Protein AF-A0A239AKP1-F1 (afdb_monomer)

Solvent-accessible surface area (backbone atoms only — not comparable to full-atom values): 4138 Å² total; per-residue (Å²): 135,84,79,78,78,75,74,74,74,54,49,70,57,40,44,51,53,53,52,53,53,50,65,76,25,60,96,42,96,72,43,72,51,75,68,53,47,52,49,54,48,35,38,28,75,60,79,38,52,74,66,57,46,50,52,53,49,53,53,52,49,56,62,61,64,70,76,117

Radius of gyration: 13.8 Å; Cα contacts (8 Å, |Δi|>4): 28; chains: 1; bounding box: 34×27×31 Å

Sequence (68 aa):
MSTMNTTQLPKHTRQKLVSFARLLVQGTPLEPMAYEQQLLQQFIDGEVSIDEMSYRLDQYAAANASVD

Mean predicted aligned error: 6.28 Å

Structure (mmCIF, N/CA/C/O backbone):
data_AF-A0A239AKP1-F1
#
_entry.id   AF-A0A239AKP1-F1
#
loop_
_atom_site.group_PDB
_atom_site.id
_atom_site.type_symbol
_atom_site.label_atom_id
_atom_site.label_alt_id
_atom_site.label_comp_id
_atom_site.label_asym_id
_atom_site.label_entity_id
_atom_site.label_seq_id
_atom_site.pdbx_PDB_ins_code
_atom_site.Cartn_x
_atom_site.Cartn_y
_atom_site.Cartn_z
_atom_site.occupancy
_atom_site.B_iso_or_equiv
_atom_site.auth_seq_id
_atom_site.auth_comp_id
_atom_site.auth_asym_id
_atom_site.auth_atom_id
_atom_site.pdbx_PDB_model_num
ATOM 1 N N . MET A 1 1 ? 25.284 15.437 -13.433 1.00 39.50 1 MET A N 1
ATOM 2 C CA . MET A 1 1 ? 23.818 15.253 -13.386 1.00 39.50 1 MET A CA 1
ATOM 3 C C . MET A 1 1 ? 23.555 13.769 -13.201 1.00 39.50 1 MET A C 1
ATOM 5 O O . MET A 1 1 ? 23.623 13.030 -14.171 1.00 39.50 1 MET A O 1
ATOM 9 N N . SER A 1 2 ? 23.382 13.310 -11.962 1.00 39.03 2 SER A N 1
ATOM 10 C CA . SER A 1 2 ? 23.112 11.894 -11.694 1.00 39.03 2 SER A CA 1
ATOM 11 C C . SER A 1 2 ? 21.618 11.654 -11.849 1.00 39.03 2 SER A C 1
ATOM 13 O O . SER A 1 2 ? 20.839 12.005 -10.968 1.00 39.03 2 SER A O 1
ATOM 15 N N . THR A 1 3 ? 21.209 11.098 -12.985 1.00 46.41 3 THR A N 1
ATOM 16 C CA . THR A 1 3 ? 19.879 10.511 -13.138 1.00 46.41 3 THR A CA 1
ATOM 17 C C . THR A 1 3 ? 19.829 9.300 -12.214 1.00 46.41 3 THR A C 1
ATOM 19 O O . THR A 1 3 ? 20.356 8.241 -12.557 1.00 46.41 3 THR A O 1
ATOM 22 N N . MET A 1 4 ? 19.287 9.466 -11.005 1.00 48.31 4 MET A N 1
ATOM 23 C CA . MET A 1 4 ? 18.959 8.324 -10.160 1.00 48.31 4 MET A CA 1
ATOM 24 C C . MET A 1 4 ? 17.930 7.504 -10.929 1.00 48.31 4 MET A C 1
ATOM 26 O O . MET A 1 4 ? 16.769 7.884 -11.046 1.00 48.31 4 MET A O 1
ATOM 30 N N . ASN A 1 5 ? 18.395 6.425 -11.549 1.00 46.69 5 ASN A N 1
ATOM 31 C CA . ASN A 1 5 ? 17.545 5.459 -12.209 1.00 46.69 5 ASN A CA 1
ATOM 32 C C . ASN A 1 5 ? 16.861 4.677 -11.084 1.00 46.69 5 ASN A C 1
ATOM 34 O O . ASN A 1 5 ? 17.368 3.651 -10.632 1.00 46.69 5 ASN A O 1
ATOM 38 N N . THR A 1 6 ? 15.780 5.233 -10.536 1.00 58.69 6 THR A N 1
ATOM 39 C CA . THR A 1 6 ? 14.971 4.576 -9.512 1.00 58.69 6 THR A CA 1
ATOM 40 C C . THR A 1 6 ? 14.249 3.429 -10.199 1.00 58.69 6 THR A C 1
ATOM 42 O O . THR A 1 6 ? 13.145 3.592 -10.712 1.00 58.69 6 THR A O 1
ATOM 45 N N . THR A 1 7 ? 14.912 2.278 -10.305 1.00 64.31 7 THR A N 1
ATOM 46 C CA . THR A 1 7 ? 14.336 1.069 -10.890 1.00 64.31 7 THR A CA 1
ATOM 47 C C . THR A 1 7 ? 13.053 0.755 -10.132 1.00 64.31 7 THR A C 1
ATOM 49 O O . THR A 1 7 ? 13.102 0.307 -8.985 1.00 64.31 7 THR A O 1
ATOM 52 N N . GLN A 1 8 ? 11.897 1.032 -10.742 1.00 71.62 8 GLN A N 1
ATOM 53 C CA . GLN A 1 8 ? 10.613 0.675 -10.157 1.00 71.62 8 GLN A CA 1
ATOM 54 C C . GLN A 1 8 ? 10.634 -0.823 -9.844 1.00 71.62 8 GLN A C 1
ATOM 56 O O . GLN A 1 8 ? 10.924 -1.648 -10.713 1.00 71.62 8 GLN A O 1
ATOM 61 N N . LEU A 1 9 ? 10.336 -1.177 -8.590 1.00 85.12 9 LEU A N 1
ATOM 62 C CA . LEU A 1 9 ? 10.254 -2.575 -8.176 1.00 85.12 9 LEU A CA 1
ATOM 63 C C . LEU A 1 9 ? 9.259 -3.320 -9.080 1.00 85.12 9 LEU A C 1
ATOM 65 O O . LEU A 1 9 ? 8.185 -2.775 -9.344 1.00 85.12 9 LEU A O 1
ATOM 69 N N . PRO A 1 10 ? 9.542 -4.559 -9.515 1.00 92.88 10 PRO A N 1
ATOM 70 C CA . PRO A 1 10 ? 8.582 -5.347 -10.280 1.00 92.88 10 PRO A CA 1
ATOM 71 C C . PRO A 1 10 ? 7.242 -5.476 -9.542 1.00 92.88 10 PRO A C 1
ATOM 73 O O . PRO A 1 10 ? 7.224 -5.641 -8.320 1.00 92.88 10 PRO A O 1
ATOM 76 N N . LYS A 1 11 ? 6.119 -5.474 -10.276 1.00 93.38 11 LYS A N 1
ATOM 77 C CA . LYS A 1 11 ? 4.759 -5.569 -9.703 1.00 93.38 11 LYS A CA 1
ATOM 78 C C . 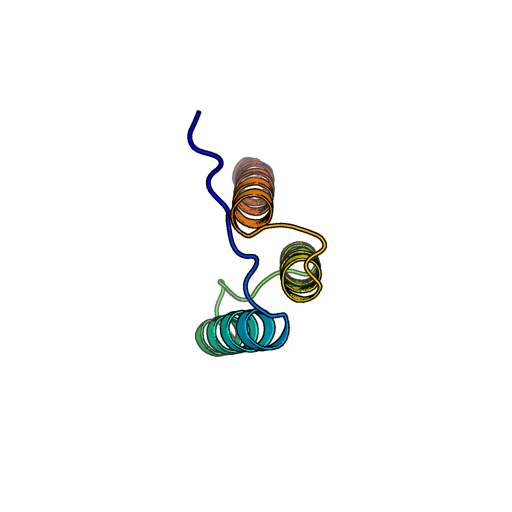LYS A 1 11 ? 4.620 -6.708 -8.688 1.00 93.38 11 LYS A C 1
ATOM 80 O O . LYS A 1 11 ? 4.126 -6.490 -7.588 1.00 93.38 11 LYS A O 1
ATOM 85 N N . HIS A 1 12 ? 5.136 -7.891 -9.009 1.00 95.44 12 HIS A N 1
ATOM 86 C CA . HIS A 1 12 ? 5.114 -9.046 -8.107 1.00 95.44 12 HIS A CA 1
ATOM 87 C C . HIS A 1 12 ? 5.885 -8.812 -6.792 1.00 95.44 12 HIS A C 1
ATOM 89 O O . HIS A 1 12 ? 5.454 -9.260 -5.731 1.00 95.44 12 HIS A O 1
ATOM 95 N N . THR A 1 13 ? 6.997 -8.073 -6.827 1.00 95.19 13 THR A N 1
ATOM 96 C CA . THR A 1 13 ? 7.732 -7.687 -5.613 1.00 95.19 13 THR A CA 1
ATOM 97 C C . THR A 1 13 ? 6.905 -6.723 -4.765 1.00 95.19 13 THR A C 1
ATOM 99 O O . THR A 1 13 ? 6.781 -6.931 -3.561 1.00 95.19 13 THR A O 1
ATOM 102 N N . ARG A 1 14 ? 6.271 -5.719 -5.386 1.00 95.31 14 ARG A N 1
ATOM 103 C CA . ARG A 1 14 ? 5.385 -4.769 -4.687 1.00 95.31 14 ARG A CA 1
ATOM 104 C C . ARG A 1 14 ? 4.193 -5.480 -4.042 1.00 95.31 14 ARG A C 1
ATOM 106 O O . ARG A 1 14 ? 3.919 -5.260 -2.868 1.00 95.31 14 ARG A O 1
ATOM 113 N N . GLN A 1 15 ? 3.561 -6.408 -4.764 1.00 97.38 15 GLN A N 1
ATOM 114 C CA . GLN A 1 15 ? 2.480 -7.256 -4.245 1.00 97.38 15 GLN A CA 1
ATOM 115 C C . GLN A 1 15 ? 2.909 -8.050 -3.013 1.00 97.38 15 GLN A C 1
ATOM 117 O O . GLN A 1 15 ? 2.187 -8.062 -2.016 1.00 97.38 15 GLN A O 1
ATOM 122 N N . LYS A 1 16 ? 4.084 -8.690 -3.057 1.00 97.25 16 LYS A N 1
ATOM 123 C CA . LYS A 1 16 ? 4.613 -9.451 -1.918 1.00 97.25 16 LYS A CA 1
ATOM 124 C C . LYS A 1 16 ? 4.848 -8.572 -0.694 1.00 97.25 16 LYS A C 1
ATOM 126 O O . LYS A 1 16 ? 4.444 -8.962 0.396 1.00 97.25 16 LYS A O 1
ATOM 131 N N . LEU A 1 17 ? 5.454 -7.398 -0.876 1.00 95.25 17 LEU A N 1
ATOM 132 C CA . LEU A 1 17 ? 5.720 -6.459 0.218 1.00 95.25 17 LEU A CA 1
ATOM 133 C C . LEU A 1 17 ? 4.423 -5.979 0.876 1.00 95.25 17 LEU A C 1
ATOM 135 O O . LEU A 1 17 ? 4.288 -6.076 2.093 1.00 95.25 17 LEU A O 1
ATOM 139 N N . VAL A 1 18 ? 3.449 -5.534 0.077 1.00 95.88 18 VAL A N 1
ATOM 140 C CA . VAL A 1 18 ? 2.152 -5.066 0.592 1.00 95.88 18 VAL A CA 1
ATOM 141 C C . VAL A 1 18 ? 1.381 -6.196 1.273 1.00 95.88 18 VAL A C 1
ATOM 143 O O . VAL A 1 18 ? 0.807 -5.984 2.337 1.00 95.88 18 VAL A O 1
ATOM 146 N N . SER A 1 19 ? 1.389 -7.405 0.703 1.00 96.62 19 SER A N 1
ATOM 147 C CA . SER A 1 19 ? 0.717 -8.563 1.309 1.00 96.62 19 SER A CA 1
ATOM 148 C C . SER A 1 19 ? 1.338 -8.929 2.655 1.00 96.62 19 SER A C 1
ATOM 150 O O . SER A 1 19 ? 0.617 -9.157 3.620 1.00 96.62 19 SER A O 1
ATOM 152 N N . PHE A 1 20 ? 2.671 -8.945 2.736 1.00 97.44 20 PHE A N 1
ATOM 153 C CA . PHE A 1 20 ? 3.382 -9.207 3.984 1.00 97.44 20 PHE A CA 1
ATOM 154 C C . PHE A 1 20 ? 3.086 -8.134 5.037 1.00 97.44 20 PHE A C 1
ATOM 156 O O . PHE A 1 20 ? 2.734 -8.475 6.161 1.00 97.44 20 PHE A O 1
ATOM 163 N N . ALA A 1 21 ? 3.143 -6.852 4.667 1.00 95.06 21 ALA A N 1
ATOM 164 C CA . ALA A 1 21 ? 2.808 -5.755 5.572 1.00 95.06 21 ALA A CA 1
ATOM 165 C C . ALA A 1 21 ? 1.362 -5.854 6.083 1.00 95.06 21 ALA A C 1
ATOM 167 O O . ALA A 1 21 ? 1.140 -5.754 7.285 1.00 95.06 21 ALA A O 1
ATOM 168 N N . ARG A 1 22 ? 0.392 -6.135 5.199 1.00 95.06 22 ARG A N 1
ATOM 169 C CA . ARG A 1 22 ? -1.014 -6.356 5.577 1.00 95.06 22 ARG A CA 1
ATOM 170 C C . ARG A 1 22 ? -1.181 -7.504 6.568 1.00 95.06 22 ARG A C 1
ATOM 172 O O . ARG A 1 22 ? -1.942 -7.360 7.514 1.00 95.06 22 ARG A O 1
ATOM 179 N N . LEU A 1 23 ? -0.464 -8.613 6.377 1.00 96.88 23 LEU A N 1
ATOM 180 C CA . LEU A 1 23 ? -0.502 -9.744 7.310 1.00 96.88 23 LEU A CA 1
ATOM 181 C C . LEU A 1 23 ? 0.002 -9.363 8.709 1.00 96.88 23 LEU A C 1
ATOM 183 O O . LEU A 1 23 ? -0.533 -9.864 9.691 1.00 96.88 23 LEU A O 1
ATOM 187 N N . LEU A 1 24 ? 1.003 -8.482 8.814 1.00 97.19 24 LEU A N 1
ATOM 188 C CA . LEU A 1 24 ? 1.544 -8.051 10.109 1.00 97.19 24 LEU A CA 1
ATOM 189 C C . LEU A 1 24 ? 0.571 -7.183 10.913 1.00 97.19 24 LEU A C 1
ATOM 191 O O . LEU A 1 24 ? 0.617 -7.201 12.140 1.00 97.19 24 LEU A O 1
ATOM 195 N N . VAL A 1 25 ? -0.278 -6.413 10.232 1.00 96.25 25 VAL A N 1
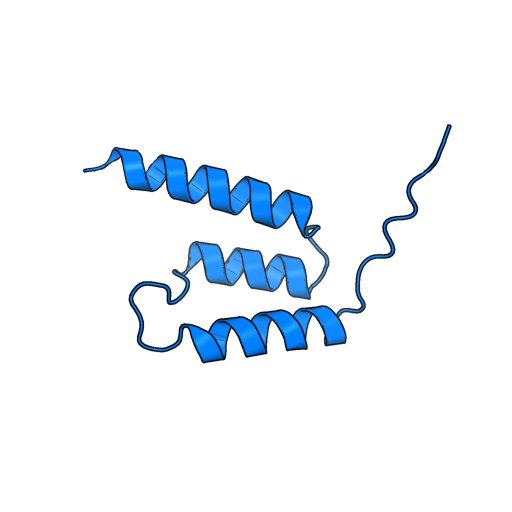ATOM 196 C CA . VAL A 1 25 ? -1.190 -5.447 10.866 1.00 96.25 25 VAL A CA 1
ATOM 197 C C . VAL A 1 25 ? -2.644 -5.918 10.905 1.00 96.25 25 VAL A C 1
ATOM 199 O O . VAL A 1 25 ? -3.498 -5.209 11.434 1.00 96.25 25 VAL A O 1
ATOM 202 N N . GLN A 1 26 ? -2.943 -7.101 10.367 1.00 95.56 26 GLN A N 1
ATOM 203 C CA . GLN A 1 26 ? -4.295 -7.650 10.320 1.00 95.56 26 GLN A CA 1
ATOM 204 C C . GLN A 1 26 ? -4.891 -7.791 11.728 1.00 95.56 26 GLN A C 1
ATOM 206 O O . GLN A 1 26 ? -4.284 -8.402 12.609 1.00 95.56 26 GLN A O 1
ATOM 211 N N . GLY A 1 27 ? -6.097 -7.255 11.937 1.00 94.88 27 GLY A N 1
ATOM 212 C CA . GLY A 1 27 ? -6.776 -7.288 13.235 1.00 94.88 27 GLY A CA 1
ATOM 213 C C . GLY A 1 27 ? -6.180 -6.340 14.278 1.00 94.88 27 GLY A C 1
ATOM 214 O O . GLY A 1 27 ? -6.525 -6.435 15.456 1.00 94.88 27 GLY A O 1
ATOM 215 N N . THR A 1 28 ? -5.290 -5.433 13.870 1.00 95.56 28 THR A N 1
ATOM 216 C CA . THR A 1 28 ? -4.727 -4.391 14.735 1.00 95.56 28 THR A CA 1
ATOM 217 C C . THR A 1 28 ? -5.320 -3.023 14.383 1.00 95.56 28 THR A C 1
ATOM 219 O O . THR A 1 28 ? -5.818 -2.840 13.274 1.00 95.56 28 THR A O 1
ATOM 222 N N . PRO A 1 29 ? -5.210 -2.014 15.264 1.00 92.56 29 PRO A N 1
ATOM 223 C CA . PRO A 1 29 ? -5.568 -0.634 14.921 1.00 92.56 29 PRO A CA 1
ATOM 224 C C . PRO A 1 29 ? -4.755 -0.033 13.761 1.00 92.56 29 PRO A C 1
ATOM 226 O O . PRO A 1 29 ? -5.114 1.025 13.262 1.00 92.56 29 PRO A O 1
ATOM 229 N N . LEU A 1 30 ? -3.660 -0.685 13.349 1.00 90.38 30 LEU A N 1
ATOM 230 C CA . LEU A 1 30 ? -2.836 -0.291 12.203 1.00 90.38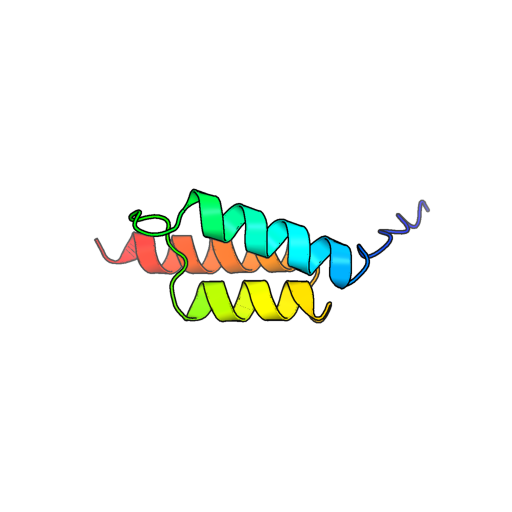 30 LEU A CA 1
ATOM 231 C C . LEU A 1 30 ? -3.311 -0.931 10.889 1.00 90.38 30 LEU A C 1
ATOM 233 O O . LEU A 1 30 ? -2.630 -0.825 9.869 1.00 90.38 30 LEU A O 1
ATOM 237 N N . GLU A 1 31 ? -4.434 -1.652 10.905 1.00 94.56 31 GLU A N 1
ATOM 238 C CA . GLU A 1 31 ? -5.008 -2.213 9.690 1.00 94.56 31 GLU A CA 1
ATOM 239 C C . GLU A 1 31 ? -5.413 -1.082 8.725 1.00 94.56 31 GLU A C 1
ATOM 241 O O . GLU A 1 31 ? -6.132 -0.169 9.136 1.00 94.56 31 GLU A O 1
ATOM 246 N N . PRO A 1 32 ? -4.978 -1.114 7.447 1.00 93.19 32 PRO A N 1
ATOM 247 C CA . PRO A 1 32 ? -5.170 0.023 6.562 1.00 93.19 32 PRO A CA 1
ATOM 248 C C . PRO A 1 32 ? -6.650 0.309 6.299 1.00 93.19 32 PRO A C 1
ATOM 250 O O . PRO A 1 32 ? -7.419 -0.588 5.930 1.00 93.19 32 PRO A O 1
ATOM 253 N N . MET A 1 33 ? -7.039 1.575 6.393 1.00 93.38 33 MET A N 1
ATOM 254 C CA . MET A 1 33 ? -8.376 2.054 6.044 1.00 93.38 33 MET A CA 1
ATOM 255 C C . MET A 1 33 ? -8.588 2.064 4.526 1.00 93.38 33 MET A C 1
ATOM 257 O O . MET A 1 33 ? -7.643 1.971 3.745 1.00 93.38 33 MET A O 1
ATOM 261 N N . ALA A 1 34 ? -9.836 2.230 4.075 1.00 93.12 34 ALA A N 1
ATOM 262 C CA . ALA A 1 34 ? -10.199 2.148 2.655 1.00 93.12 34 ALA A CA 1
ATOM 263 C C . ALA A 1 34 ? -9.320 3.016 1.727 1.00 93.12 34 ALA A C 1
ATOM 265 O O . ALA A 1 34 ? -8.883 2.541 0.678 1.00 93.12 34 ALA A O 1
ATOM 266 N N . TYR A 1 35 ? -9.009 4.254 2.130 1.00 94.06 35 TYR A N 1
ATOM 267 C CA . TYR A 1 35 ? -8.128 5.144 1.366 1.00 94.06 35 TYR A CA 1
ATOM 268 C C . TYR A 1 35 ? -6.696 4.599 1.254 1.00 94.06 35 TYR A C 1
ATOM 270 O O . TYR A 1 35 ? -6.131 4.518 0.163 1.00 94.06 35 TYR A O 1
ATOM 278 N N . GLU A 1 36 ? -6.120 4.163 2.373 1.00 95.00 36 GLU A N 1
ATOM 279 C CA . GLU A 1 36 ? -4.762 3.616 2.434 1.00 95.00 36 GLU A CA 1
ATOM 280 C C . GLU A 1 36 ? -4.661 2.320 1.620 1.00 95.00 36 GLU A C 1
ATOM 282 O O . GLU A 1 36 ? -3.690 2.100 0.899 1.00 95.00 36 GLU A O 1
ATOM 287 N N . GLN A 1 37 ? -5.706 1.487 1.652 1.00 95.56 37 GLN A N 1
ATOM 288 C CA . GLN A 1 37 ? -5.804 0.287 0.823 1.00 95.56 37 GLN A CA 1
ATOM 289 C C . GLN A 1 37 ? -5.785 0.607 -0.674 1.00 95.56 37 GLN A C 1
ATOM 291 O O . GLN A 1 37 ? -5.090 -0.078 -1.427 1.00 95.56 37 GLN A O 1
ATOM 296 N N . GLN A 1 38 ? -6.517 1.639 -1.104 1.00 96.56 38 GLN A N 1
ATOM 297 C CA . GLN A 1 38 ? -6.504 2.090 -2.494 1.00 96.56 38 GLN A CA 1
ATOM 298 C C . GLN A 1 38 ? -5.106 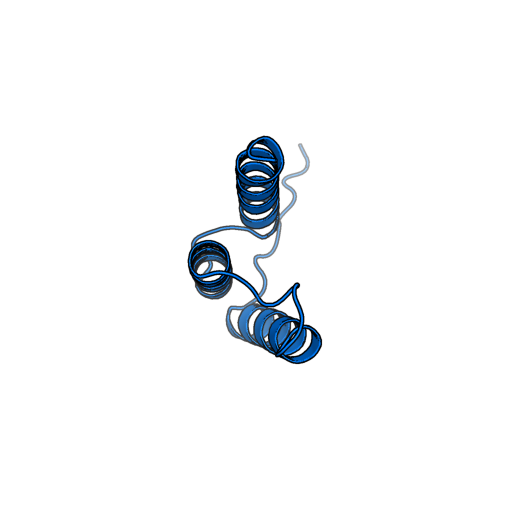2.567 -2.897 1.00 96.56 38 GLN A C 1
ATOM 300 O O . GLN A 1 38 ? -4.616 2.209 -3.966 1.00 96.56 38 GLN A O 1
ATOM 305 N N . LEU A 1 39 ? -4.431 3.326 -2.036 1.00 96.06 39 LEU A N 1
ATOM 306 C CA . LEU A 1 39 ? -3.101 3.846 -2.332 1.00 96.06 39 LEU A CA 1
ATOM 307 C C . LEU A 1 39 ? -2.035 2.735 -2.403 1.00 96.06 39 LEU A C 1
ATOM 309 O O . LEU A 1 39 ? -1.198 2.732 -3.306 1.00 96.06 39 LEU A O 1
ATOM 313 N N . LEU A 1 40 ? -2.116 1.735 -1.521 1.00 96.25 40 LEU A N 1
ATOM 314 C CA . LEU A 1 40 ? -1.288 0.525 -1.589 1.00 96.25 40 LEU A CA 1
ATOM 315 C C . LEU A 1 40 ? -1.515 -0.252 -2.898 1.00 96.25 40 LEU A C 1
ATOM 317 O O . LEU A 1 40 ? -0.566 -0.803 -3.462 1.00 96.25 40 LEU A O 1
ATOM 321 N N . GLN A 1 41 ? -2.752 -0.282 -3.405 1.00 97.38 41 GLN A N 1
ATOM 322 C CA . GLN A 1 41 ? -3.076 -0.900 -4.692 1.00 97.38 41 GLN A CA 1
ATOM 323 C C . GLN A 1 41 ? -2.472 -0.117 -5.871 1.00 97.38 41 GLN A C 1
ATOM 325 O O . GLN A 1 41 ? -1.844 -0.722 -6.739 1.00 97.38 41 GLN A O 1
ATOM 330 N N . GLN A 1 42 ? -2.546 1.217 -5.857 1.00 96.62 42 GLN A N 1
ATOM 331 C CA . GLN A 1 42 ? -1.889 2.071 -6.861 1.00 96.62 42 GLN A CA 1
ATOM 332 C C . GLN A 1 42 ? -0.368 1.851 -6.884 1.00 96.62 42 GLN A C 1
ATOM 334 O O . GLN A 1 42 ? 0.243 1.775 -7.953 1.00 96.62 42 GLN A O 1
ATOM 339 N N . PHE A 1 43 ? 0.256 1.676 -5.713 1.00 96.06 43 PHE A N 1
ATOM 340 C CA . PHE A 1 43 ? 1.674 1.323 -5.618 1.00 96.06 43 PHE A CA 1
ATOM 341 C C . PHE A 1 43 ? 1.960 -0.058 -6.223 1.00 96.06 43 PHE A C 1
ATOM 343 O O . PHE A 1 43 ? 2.897 -0.207 -7.009 1.00 96.06 43 PHE A O 1
ATOM 350 N N . ILE A 1 44 ? 1.142 -1.073 -5.917 1.00 96.56 44 ILE A N 1
ATOM 351 C CA . ILE A 1 44 ? 1.240 -2.407 -6.532 1.00 96.56 44 ILE A CA 1
ATOM 352 C C . ILE A 1 44 ? 1.221 -2.304 -8.061 1.00 96.56 44 ILE A C 1
ATOM 354 O O . ILE A 1 44 ? 2.111 -2.849 -8.733 1.00 96.56 44 ILE A O 1
ATOM 358 N N . ASP A 1 45 ? 0.246 -1.578 -8.599 1.00 96.12 45 ASP A N 1
ATOM 359 C CA . ASP A 1 45 ? 0.044 -1.412 -10.036 1.00 96.12 45 ASP A CA 1
ATOM 360 C C . ASP A 1 45 ? 1.127 -0.545 -10.692 1.00 96.12 45 ASP A C 1
ATOM 362 O O . ASP A 1 45 ? 1.390 -0.685 -11.884 1.00 96.12 45 ASP A O 1
ATOM 366 N N . GLY A 1 46 ? 1.890 0.204 -9.892 1.00 94.19 46 GLY A N 1
ATOM 367 C CA . GLY A 1 46 ? 2.975 1.070 -10.355 1.00 94.19 46 GLY A CA 1
ATOM 368 C C . GLY A 1 46 ? 2.487 2.424 -10.851 1.00 94.19 46 GLY A C 1
ATOM 369 O O . GLY A 1 46 ? 3.248 3.119 -11.520 1.00 94.19 46 GLY A O 1
ATOM 370 N N . GLU A 1 47 ? 1.244 2.777 -10.523 1.00 95.94 47 GLU A N 1
ATOM 371 C CA . GLU A 1 47 ? 0.636 4.078 -10.801 1.00 95.94 47 GLU A CA 1
ATOM 372 C C . GLU A 1 47 ? 1.259 5.181 -9.938 1.00 95.94 47 GLU A C 1
ATOM 374 O O . GLU A 1 47 ? 1.349 6.321 -10.380 1.00 95.94 47 GLU A O 1
ATOM 379 N N . VAL A 1 48 ? 1.730 4.831 -8.734 1.00 94.56 48 VAL A N 1
ATOM 380 C CA . VAL A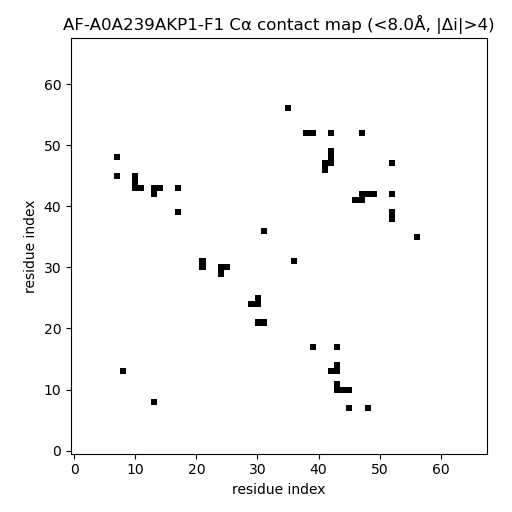 1 48 ? 2.478 5.725 -7.835 1.00 94.56 48 VAL A CA 1
ATOM 381 C C . VAL A 1 48 ? 3.795 5.085 -7.392 1.00 94.56 48 VAL A C 1
ATOM 383 O O . VAL A 1 48 ? 3.913 3.859 -7.274 1.00 94.56 48 VAL A O 1
ATOM 386 N N . SER A 1 49 ? 4.808 5.917 -7.145 1.00 93.62 49 SER A N 1
ATOM 387 C CA . SER A 1 49 ? 6.081 5.481 -6.557 1.00 93.62 49 SER A CA 1
ATOM 388 C C . SER A 1 49 ? 5.955 5.266 -5.043 1.00 93.62 49 SER A C 1
ATOM 390 O O . SER A 1 49 ? 4.966 5.658 -4.425 1.00 93.62 49 SER A O 1
ATOM 392 N N . ILE A 1 50 ? 6.969 4.651 -4.424 1.00 91.44 50 ILE A N 1
ATOM 393 C CA . ILE A 1 50 ? 7.006 4.506 -2.961 1.00 91.44 50 ILE A CA 1
ATOM 394 C C . ILE A 1 50 ? 7.088 5.868 -2.254 1.00 91.44 50 ILE A C 1
ATOM 396 O O . ILE A 1 50 ? 6.440 6.056 -1.227 1.00 91.44 50 ILE A O 1
ATOM 400 N N . ASP A 1 51 ? 7.824 6.825 -2.826 1.00 93.62 51 ASP A N 1
ATOM 401 C CA . ASP A 1 51 ? 7.982 8.169 -2.262 1.00 93.62 51 ASP A CA 1
ATOM 402 C C . ASP A 1 51 ? 6.666 8.952 -2.345 1.00 93.62 51 ASP A C 1
ATOM 404 O O . ASP A 1 51 ? 6.250 9.589 -1.381 1.00 93.62 51 ASP A O 1
ATOM 408 N N . GLU A 1 52 ? 5.960 8.847 -3.474 1.00 94.31 52 GLU A N 1
ATOM 409 C CA . GLU A 1 52 ? 4.655 9.483 -3.657 1.00 94.31 52 GLU A CA 1
ATOM 410 C C . GLU A 1 52 ? 3.575 8.852 -2.771 1.00 94.31 52 GLU A 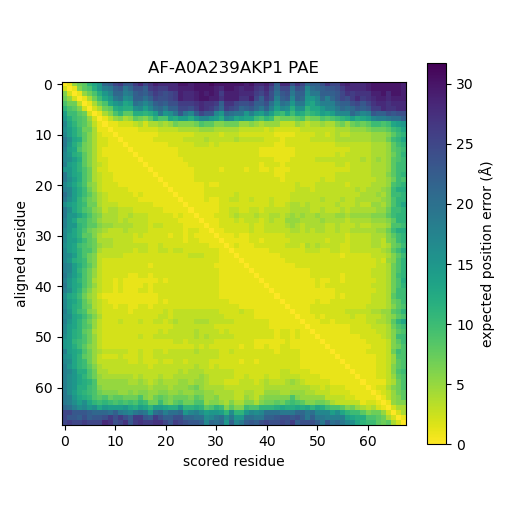C 1
ATOM 412 O O . GLU A 1 52 ? 2.773 9.570 -2.173 1.00 94.31 52 GLU A O 1
ATOM 417 N N . MET A 1 53 ? 3.566 7.521 -2.650 1.00 94.12 53 MET A N 1
ATOM 418 C CA . MET A 1 53 ? 2.688 6.820 -1.714 1.00 94.12 53 MET A CA 1
ATOM 419 C C . MET A 1 53 ? 2.945 7.290 -0.278 1.00 94.12 53 MET A C 1
ATOM 421 O O . MET A 1 53 ? 1.998 7.650 0.413 1.00 94.12 53 MET A O 1
ATOM 425 N N . 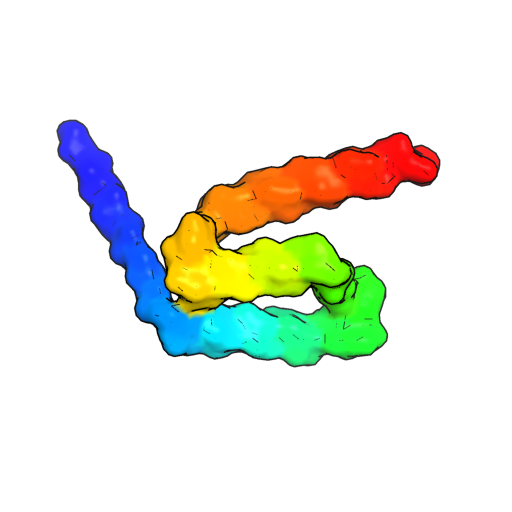SER A 1 54 ? 4.210 7.332 0.154 1.00 92.50 54 SER A N 1
ATOM 426 C CA . SER A 1 54 ? 4.584 7.767 1.508 1.00 92.50 54 SER A CA 1
ATOM 427 C C . SER A 1 54 ? 4.129 9.203 1.772 1.00 92.50 54 SER A C 1
ATOM 429 O O . SER A 1 54 ? 3.430 9.456 2.747 1.00 92.50 54 SER A O 1
ATOM 431 N N . TYR A 1 55 ? 4.397 10.117 0.837 1.00 94.62 55 TYR A N 1
ATOM 432 C CA . TYR A 1 55 ? 3.961 11.509 0.937 1.00 94.62 55 TYR A CA 1
ATOM 433 C C . TYR A 1 55 ? 2.435 11.655 1.074 1.00 94.62 55 TYR A C 1
ATOM 435 O O . TYR A 1 55 ? 1.948 12.443 1.885 1.00 94.62 55 TYR A O 1
ATOM 443 N N . ARG A 1 56 ? 1.655 10.893 0.296 1.00 94.62 56 ARG A N 1
ATOM 444 C CA . ARG A 1 56 ? 0.184 10.930 0.362 1.00 94.62 56 ARG A CA 1
ATOM 445 C C . ARG A 1 56 ? -0.360 10.318 1.659 1.00 94.62 56 ARG A C 1
ATOM 447 O O . ARG A 1 56 ? -1.357 10.819 2.176 1.00 94.62 56 ARG A O 1
ATOM 454 N N . LEU A 1 57 ? 0.285 9.280 2.200 1.00 92.12 57 LEU A N 1
ATOM 455 C CA . LEU A 1 57 ? -0.058 8.725 3.516 1.00 92.12 57 LEU A CA 1
ATOM 456 C C . LEU A 1 57 ? 0.208 9.737 4.634 1.00 92.12 57 LEU A C 1
ATOM 458 O O . LEU A 1 57 ? -0.658 9.922 5.484 1.00 92.12 57 LEU A O 1
ATOM 462 N N . ASP A 1 58 ? 1.338 10.446 4.595 1.00 92.88 58 ASP A N 1
ATOM 463 C CA . ASP A 1 58 ? 1.660 11.486 5.580 1.00 92.88 58 ASP A CA 1
ATOM 464 C C . ASP A 1 58 ? 0.626 12.623 5.559 1.00 92.88 58 ASP A C 1
ATOM 466 O O . ASP A 1 58 ? 0.161 13.076 6.606 1.00 92.88 58 ASP A O 1
ATOM 470 N N . GLN A 1 59 ? 0.210 13.053 4.361 1.00 92.88 59 GLN A N 1
ATOM 471 C CA . GLN A 1 59 ? -0.854 14.049 4.180 1.00 92.88 59 GLN A CA 1
ATOM 472 C C . GLN A 1 59 ? -2.187 13.571 4.777 1.00 92.88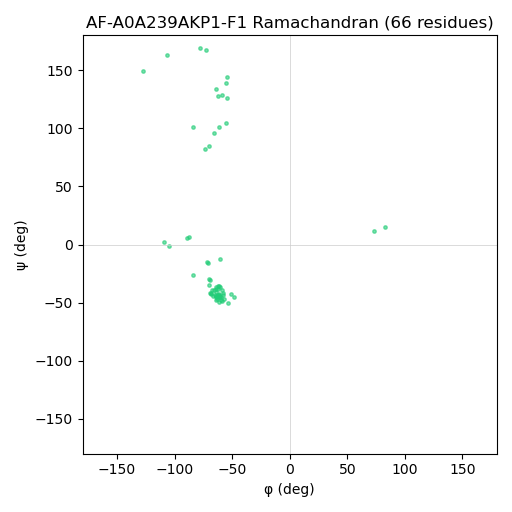 59 GLN A C 1
ATOM 474 O O . GLN A 1 59 ? -2.859 14.325 5.481 1.00 92.88 59 GLN A O 1
ATOM 479 N N . TYR A 1 60 ? -2.563 12.317 4.515 1.00 89.31 60 TYR A N 1
ATOM 480 C CA . TYR A 1 60 ? -3.785 11.712 5.044 1.00 89.31 60 TYR A CA 1
ATOM 481 C C . TYR A 1 60 ? -3.751 11.586 6.573 1.00 89.31 60 TYR A C 1
ATOM 483 O O . TYR A 1 60 ? -4.718 11.947 7.244 1.00 89.31 60 TYR A O 1
ATOM 491 N N . ALA A 1 61 ? -2.629 11.136 7.137 1.00 86.88 61 ALA A N 1
ATOM 492 C CA . ALA A 1 61 ? -2.442 11.033 8.579 1.00 86.88 61 ALA A CA 1
ATOM 493 C C . ALA A 1 61 ? -2.535 12.408 9.258 1.00 86.88 61 ALA A C 1
ATOM 495 O O . ALA A 1 61 ? -3.256 12.553 10.242 1.00 86.88 61 ALA A O 1
ATOM 496 N N . ALA A 1 62 ? -1.883 13.435 8.704 1.00 87.00 62 ALA A N 1
ATOM 497 C CA . ALA A 1 62 ? -1.947 14.799 9.232 1.00 87.00 62 ALA A CA 1
ATOM 498 C C . ALA A 1 62 ? -3.371 15.385 9.190 1.00 87.00 62 ALA A C 1
ATOM 500 O O . ALA A 1 62 ? -3.793 16.062 10.131 1.00 87.00 62 ALA A O 1
ATOM 501 N N . ALA A 1 63 ? -4.128 15.100 8.127 1.00 84.81 63 ALA A N 1
ATOM 502 C CA . ALA A 1 63 ? -5.513 15.543 7.996 1.00 84.81 63 ALA A CA 1
ATOM 503 C C . ALA A 1 63 ? -6.437 14.894 9.041 1.00 84.81 63 ALA A C 1
ATOM 505 O O . ALA A 1 63 ? -7.291 15.576 9.601 1.00 84.81 63 ALA A O 1
ATOM 506 N N . ASN A 1 64 ? -6.243 13.607 9.342 1.00 77.88 64 ASN A N 1
ATOM 507 C CA . ASN A 1 64 ? -7.075 12.885 10.310 1.00 77.88 64 ASN A CA 1
ATOM 508 C C . ASN A 1 64 ? -6.633 13.080 11.766 1.00 77.88 64 ASN A C 1
ATOM 510 O O . ASN A 1 64 ? -7.465 13.007 12.661 1.00 77.88 64 ASN A O 1
ATOM 514 N N . ALA A 1 65 ? -5.355 13.378 12.014 1.00 70.88 65 ALA A N 1
ATOM 515 C CA . ALA A 1 65 ? -4.848 13.708 13.348 1.00 70.88 65 ALA A CA 1
ATOM 516 C C . ALA A 1 65 ? -5.310 15.089 13.849 1.00 70.88 65 ALA A C 1
ATOM 518 O O . ALA A 1 65 ? -5.186 15.386 15.030 1.00 70.88 65 ALA A O 1
ATOM 519 N N . SER A 1 66 ? -5.829 15.940 12.959 1.00 58.09 66 SER A N 1
ATOM 520 C CA . SER A 1 66 ? -6.296 17.295 13.284 1.00 58.09 66 SER A CA 1
ATOM 521 C C . SER A 1 66 ? -7.767 17.350 13.738 1.00 58.09 66 SER A C 1
ATOM 523 O O . SER A 1 66 ? -8.321 18.442 13.853 1.00 58.09 66 SER A O 1
ATOM 525 N N . VAL A 1 67 ? -8.420 16.194 13.923 1.00 53.66 67 VAL A N 1
ATOM 526 C CA . VAL A 1 67 ? -9.862 16.072 14.233 1.00 53.66 67 VAL A CA 1
ATOM 527 C C . VAL A 1 67 ? -10.121 15.609 15.682 1.00 53.66 67 VAL A C 1
ATOM 529 O O . VAL A 1 67 ? -11.280 15.501 16.076 1.00 53.66 67 VAL A O 1
ATOM 532 N N . ASP A 1 68 ? -9.072 15.418 16.489 1.00 44.03 68 ASP A N 1
ATOM 533 C CA . ASP A 1 68 ? -9.156 15.168 17.941 1.00 44.03 68 ASP A CA 1
ATOM 534 C C . ASP A 1 68 ? -8.8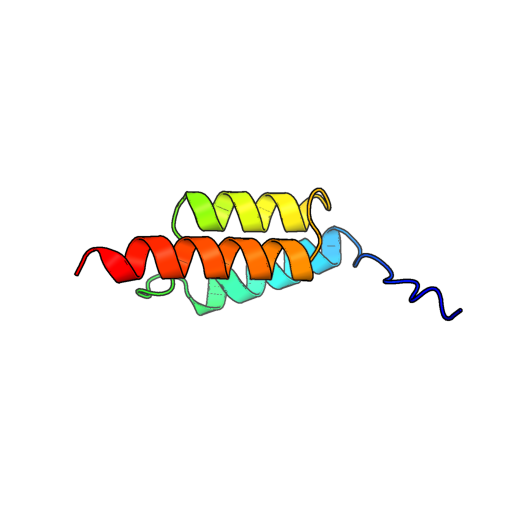22 16.416 18.780 1.00 44.03 68 ASP A C 1
ATOM 536 O O . ASP A 1 68 ? -7.836 17.120 18.452 1.00 44.03 68 ASP A O 1
#

pLDDT: mean 86.7, std 16.38, range [39.03, 97.44]

Organism: NCBI:txid1411120

Nearest PDB structures (foldseek):
  5eu0-assembly1_B  TM=8.320E-01  e=5.764E-01  Bartonella rochalimae ATCC BAA-1498
  5nh2-assembly1_B  TM=8.460E-01  e=1.251E+00  Bartonella henselae str. Houston-1
  7uxs-assembly1_B  TM=4.549E-01  e=4.267E+00  Bacillus subtilis

Secondary structure (DSSP, 8-state):
-------PPPHHHHHHHHHHHHHHHTTSTTSPPHHHHHHHHHHHHTSS-HHHHHHHHHHHHHHHHTT-

Foldseek 3Di:
DDPPPPPQDQLVVLVVVLVVVQVVCPPHPPRDDPVLVVLSVCSSVVVDDPVRSVVVVVVVCVVVVVPD